Protein AF-A0A7S2EGV4-F1 (afdb_monomer)

Solvent-accessible surface area (backbone atoms only — not comparable to full-atom values): 8312 Å² total; per-residue (Å²): 130,82,67,61,73,42,46,69,60,47,45,71,76,41,73,90,60,89,63,84,87,55,96,54,56,62,47,87,87,54,67,95,68,81,83,47,74,64,57,52,32,56,50,37,51,53,50,52,57,53,59,67,72,46,92,68,92,79,82,90,83,89,81,55,44,70,58,49,37,43,43,37,63,76,58,47,91,89,45,56,73,66,60,30,48,68,60,44,50,78,59,59,90,93,62,86,79,90,81,86,86,83,76,81,65,84,78,75,74,75,88,79,79,89,82,78,91,78,95,84,133

Mean predicted aligned error: 8.81 Å

Organism: Trieres chinensis (NCBI:txid1514140)

InterPro domains:
  IPR029033 Histidine phosphatase superfamily [G3DSA:3.40.50.1240] (1-109)
  IPR029033 Histidine phosphatase superfamily [SSF53254] (4-101)

Sequence (121 aa):
CDGRRTVTELMGEFPNFDFMEMPGEEDALHGDERETARQCRERALRLLTWLSARPERCIAVVTHSEFLRHLFGQFGDTLDEEDRCVLQRSAKNCELRSVVLCSHGPVERDGGGGGAADPSL

pLDDT: mean 85.78, std 16.9, range [35.66, 97.12]

Secondary structure (DSSP, 8-state):
-PPPPPHHHHHHH-TTS--TT-SSSS-TT--SSPPPHHHHHHHHHHHHHHHHT-S-SS------HHHHHHHHTT--TTS-HHHHHHHHSPPPTT---------------------------

Structure (mmCIF, N/CA/C/O backbone):
data_AF-A0A7S2EGV4-F1
#
_entry.id   AF-A0A7S2EGV4-F1
#
loop_
_atom_site.group_PDB
_atom_site.id
_atom_site.type_symbol
_atom_site.label_atom_id
_atom_site.label_alt_id
_atom_site.label_comp_id
_atom_site.label_asym_id
_atom_site.label_entity_id
_atom_site.label_seq_id
_atom_site.pdbx_PDB_ins_code
_atom_site.Cartn_x
_atom_site.Cartn_y
_atom_site.Cartn_z
_atom_site.occupancy
_atom_site.B_iso_or_equiv
_atom_site.auth_seq_id
_atom_site.auth_comp_id
_atom_site.auth_asym_id
_atom_site.auth_atom_id
_atom_site.pdbx_PDB_model_num
ATOM 1 N N . CYS A 1 1 ? 5.733 13.179 4.982 1.00 67.38 1 CYS A N 1
ATOM 2 C CA . CYS A 1 1 ? 4.294 12.972 5.205 1.00 67.38 1 CYS A CA 1
ATOM 3 C C . CYS A 1 1 ? 4.004 13.412 6.612 1.00 67.38 1 CYS A C 1
ATOM 5 O O . CYS A 1 1 ? 4.818 13.118 7.484 1.00 67.38 1 CYS A O 1
ATOM 7 N N . ASP A 1 2 ? 2.894 14.109 6.798 1.00 82.62 2 ASP A N 1
ATOM 8 C CA . ASP A 1 2 ? 2.415 14.421 8.137 1.00 82.62 2 ASP A CA 1
ATOM 9 C C . ASP A 1 2 ? 2.008 13.112 8.822 1.00 82.62 2 ASP A C 1
ATOM 11 O O . ASP A 1 2 ? 1.593 12.162 8.146 1.00 82.62 2 ASP A O 1
ATOM 15 N N . GLY A 1 3 ? 2.206 13.033 10.137 1.00 86.19 3 GLY A N 1
ATOM 16 C CA . GLY A 1 3 ? 1.798 11.871 10.920 1.00 86.19 3 GLY A CA 1
ATOM 17 C C . GLY A 1 3 ? 0.285 11.694 10.879 1.00 86.19 3 GLY A C 1
ATOM 18 O O . GLY A 1 3 ? -0.472 12.668 10.799 1.00 86.19 3 GLY A O 1
ATOM 19 N N . ARG A 1 4 ? -0.173 10.443 10.920 1.00 90.44 4 ARG A N 1
ATOM 20 C CA . ARG A 1 4 ? -1.601 10.151 11.053 1.00 90.44 4 ARG A CA 1
ATOM 21 C C . ARG A 1 4 ? -2.117 10.699 12.396 1.00 90.44 4 ARG A C 1
ATOM 23 O O . ARG A 1 4 ? -1.456 10.556 13.418 1.00 90.44 4 ARG A O 1
ATOM 30 N N . ARG A 1 5 ? -3.328 11.269 12.389 1.00 94.06 5 ARG A N 1
ATOM 31 C CA . ARG A 1 5 ? -4.115 11.571 13.603 1.00 94.06 5 ARG A CA 1
ATOM 32 C C . ARG A 1 5 ? -4.385 10.315 14.427 1.00 94.06 5 ARG A C 1
ATOM 34 O O . ARG A 1 5 ? -4.306 9.210 13.888 1.00 94.06 5 ARG A O 1
ATOM 41 N N . THR A 1 6 ? -4.751 10.463 15.695 1.00 95.81 6 THR A N 1
ATOM 42 C CA . THR A 1 6 ? -4.935 9.295 16.564 1.00 95.81 6 THR A CA 1
ATOM 43 C C . THR A 1 6 ? -6.113 8.425 16.108 1.00 95.81 6 THR A C 1
ATOM 45 O O . THR A 1 6 ? -7.004 8.881 15.381 1.00 95.81 6 THR A O 1
ATOM 48 N N . VAL A 1 7 ? -6.118 7.135 16.473 1.00 95.62 7 VAL A N 1
ATOM 49 C CA . VAL A 1 7 ? -7.225 6.233 16.094 1.00 95.62 7 VAL A CA 1
ATOM 50 C C . VAL A 1 7 ? -8.551 6.736 16.666 1.00 95.62 7 VAL A C 1
ATOM 52 O O . VAL A 1 7 ? -9.539 6.765 15.934 1.00 95.62 7 VAL A O 1
ATOM 55 N N . THR A 1 8 ? -8.572 7.218 17.912 1.00 96.12 8 THR A N 1
ATOM 56 C CA . THR A 1 8 ? -9.787 7.766 18.539 1.00 96.12 8 THR A CA 1
ATOM 57 C C . THR A 1 8 ? -10.375 8.935 17.744 1.00 96.12 8 THR A C 1
ATOM 59 O O . THR A 1 8 ? -11.586 8.983 17.517 1.00 96.12 8 THR A O 1
ATOM 62 N N . GLU A 1 9 ? -9.535 9.862 17.272 1.00 96.31 9 GLU A N 1
ATOM 63 C CA . GLU A 1 9 ? -9.985 10.991 16.450 1.00 96.31 9 GLU A CA 1
ATOM 64 C C . GLU A 1 9 ? -10.572 10.522 15.113 1.00 96.31 9 GLU A C 1
ATOM 66 O O . GLU A 1 9 ? -11.639 10.982 14.700 1.00 96.31 9 GLU A O 1
ATOM 71 N N . LEU A 1 10 ? -9.904 9.572 14.451 1.00 95.56 10 LEU A N 1
ATOM 72 C CA . LEU A 1 10 ? -10.358 9.027 13.171 1.00 95.56 10 LEU A CA 1
ATOM 73 C C . LEU A 1 10 ? -11.662 8.237 13.301 1.00 95.56 10 LEU A C 1
ATOM 75 O O . LEU A 1 10 ? -12.526 8.368 12.440 1.00 95.56 10 LEU A O 1
ATOM 79 N N . MET A 1 11 ? -11.835 7.461 14.372 1.00 95.94 11 MET A N 1
ATOM 80 C CA . MET A 1 11 ? -13.083 6.744 14.650 1.00 95.94 11 MET A CA 1
ATOM 81 C C . MET A 1 11 ? -14.258 7.704 14.858 1.00 95.94 11 MET A C 1
ATOM 83 O O . MET A 1 11 ? -15.372 7.413 14.426 1.00 95.94 11 MET A O 1
ATOM 87 N N . GLY A 1 12 ? -14.013 8.856 15.493 1.00 96.31 12 GLY A N 1
ATOM 88 C CA . GLY A 1 12 ? -15.021 9.901 15.659 1.00 96.31 12 GLY A CA 1
ATOM 89 C C . GLY A 1 12 ? -15.461 10.528 14.332 1.00 96.31 12 GLY A C 1
ATOM 90 O O . GLY A 1 12 ? -16.646 10.799 14.145 1.00 96.31 12 GLY A O 1
ATOM 91 N N . GLU A 1 13 ? -14.528 10.736 13.400 1.00 97.12 13 GLU A N 1
ATOM 92 C CA . GLU A 1 13 ? -14.819 11.317 12.081 1.00 97.12 13 GLU A CA 1
ATOM 93 C C . GLU A 1 13 ? -15.394 10.295 11.086 1.00 97.12 13 GLU A C 1
ATOM 95 O O . GLU A 1 13 ? -16.263 10.627 10.277 1.00 97.12 13 GLU A O 1
ATOM 100 N N . PHE A 1 14 ? -14.948 9.041 11.163 1.00 96.06 14 PHE A N 1
ATOM 101 C CA . PHE A 1 14 ? -15.295 7.968 10.233 1.00 96.06 14 PHE A CA 1
ATOM 102 C C . PHE A 1 14 ? -15.891 6.754 10.967 1.00 96.06 14 PHE A C 1
ATOM 104 O O . PHE A 1 14 ? -15.312 5.668 10.941 1.00 96.06 14 PHE A O 1
ATOM 111 N N . PRO A 1 15 ? -17.088 6.877 11.571 1.00 95.25 15 PRO A N 1
ATOM 112 C CA . PRO A 1 15 ? -17.658 5.836 12.436 1.00 95.25 15 PRO A CA 1
ATOM 113 C C . PRO A 1 15 ? -18.028 4.535 11.707 1.00 95.25 15 PRO A C 1
ATOM 115 O O . PRO A 1 15 ? -18.264 3.516 12.347 1.00 95.25 15 PRO A O 1
ATOM 118 N N . ASN A 1 16 ? -18.096 4.561 10.373 1.00 96.19 16 ASN A N 1
ATOM 119 C CA . ASN A 1 16 ? -18.421 3.395 9.544 1.00 96.19 16 ASN A CA 1
ATOM 120 C C . ASN A 1 16 ? -17.177 2.639 9.047 1.00 96.19 16 ASN A C 1
ATOM 122 O O . ASN A 1 16 ? -17.313 1.705 8.258 1.00 96.19 16 ASN A O 1
ATOM 126 N N . PHE A 1 17 ? -15.977 3.070 9.444 1.00 94.00 17 PHE A N 1
ATOM 127 C CA . PHE A 1 17 ? -14.726 2.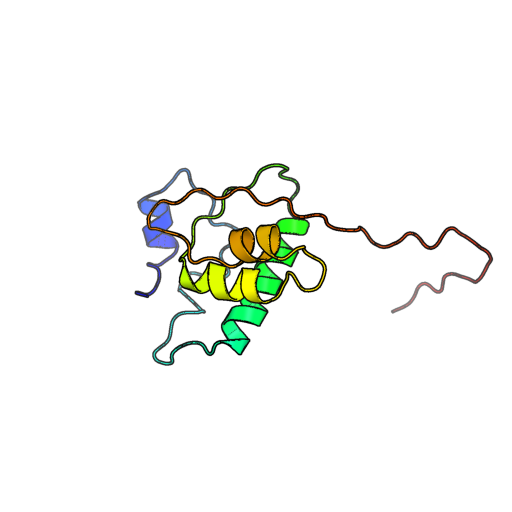404 9.098 1.00 94.00 17 PHE A CA 1
ATOM 128 C C . PHE A 1 17 ? -14.287 1.472 10.224 1.00 94.00 17 PHE A C 1
ATOM 130 O O . PHE A 1 17 ? -14.471 1.762 11.405 1.00 94.00 17 PHE A O 1
ATOM 137 N N . ASP A 1 18 ? -13.691 0.349 9.834 1.00 93.88 18 ASP A N 1
ATOM 138 C CA . ASP A 1 18 ? -13.080 -0.592 10.761 1.00 93.88 18 ASP A CA 1
ATOM 139 C C . ASP A 1 18 ? -11.608 -0.220 10.995 1.00 93.88 18 ASP A C 1
ATOM 141 O O . ASP A 1 18 ? -10.834 -0.081 10.046 1.00 93.88 18 ASP A O 1
ATOM 145 N N . PHE A 1 19 ? -11.233 -0.061 12.265 1.00 93.44 19 PHE A N 1
ATOM 146 C CA . PHE A 1 19 ? -9.881 0.281 12.709 1.00 93.44 19 PHE A CA 1
ATOM 147 C C . PHE A 1 19 ? -9.214 -0.852 13.510 1.00 93.44 19 PHE A C 1
ATOM 149 O O . PHE A 1 19 ? -8.129 -0.648 14.048 1.00 93.44 19 PHE A O 1
ATOM 156 N N . MET A 1 20 ? -9.823 -2.042 13.595 1.00 91.06 20 MET A N 1
ATOM 157 C CA . MET A 1 20 ? -9.368 -3.136 14.471 1.00 91.06 20 MET A CA 1
ATOM 158 C C . MET A 1 20 ? -7.954 -3.647 14.162 1.00 91.06 20 MET A C 1
ATOM 160 O O . MET A 1 20 ? -7.274 -4.139 15.058 1.00 91.06 20 MET A O 1
ATOM 164 N N . GLU A 1 21 ? -7.485 -3.518 12.918 1.00 89.38 21 GLU A N 1
ATOM 165 C CA . GLU A 1 21 ? -6.126 -3.922 12.523 1.00 89.38 21 GLU A CA 1
ATOM 166 C C . GLU A 1 21 ? -5.071 -2.814 12.702 1.00 89.38 21 GLU A C 1
ATOM 168 O O . GLU A 1 21 ? -3.917 -2.978 12.296 1.00 89.38 21 GLU A O 1
ATOM 173 N N . MET A 1 22 ? -5.427 -1.679 13.314 1.00 90.06 22 MET A N 1
ATOM 174 C CA . MET A 1 22 ? -4.443 -0.659 13.668 1.00 90.06 22 MET A CA 1
ATOM 175 C C . MET A 1 22 ? -3.603 -1.098 14.874 1.00 90.06 22 MET A C 1
ATOM 177 O O . MET A 1 22 ? -4.154 -1.496 15.897 1.00 90.06 22 MET A O 1
ATOM 181 N N . PRO A 1 23 ? -2.261 -1.008 14.794 1.00 86.94 23 PRO A N 1
ATOM 182 C CA . PRO A 1 23 ? -1.373 -1.544 15.826 1.00 86.94 23 PRO A CA 1
ATOM 183 C C . PRO A 1 23 ? -1.419 -0.765 17.150 1.00 86.94 23 PRO A C 1
ATOM 185 O O . PRO A 1 23 ? -0.911 -1.253 18.158 1.00 86.94 23 PRO A O 1
ATOM 188 N N . GLY A 1 24 ? -1.989 0.442 17.162 1.00 92.00 24 GLY A N 1
ATOM 189 C CA . GLY A 1 24 ? -2.102 1.280 18.350 1.00 92.00 24 GLY A CA 1
ATOM 190 C C . GLY A 1 24 ? -2.720 2.644 18.053 1.00 92.00 24 GLY A C 1
ATOM 191 O O . GLY A 1 24 ? -3.051 2.953 16.908 1.00 92.00 24 GLY A O 1
ATOM 192 N N . GLU A 1 25 ? -2.860 3.455 19.103 1.00 95.25 25 GLU A N 1
ATOM 193 C CA . GLU A 1 25 ? -3.502 4.775 19.040 1.00 95.25 25 GLU A CA 1
ATOM 194 C C . GLU A 1 25 ? -2.746 5.744 18.116 1.00 95.25 25 GLU A C 1
ATOM 196 O O . GLU A 1 25 ? -3.333 6.340 17.208 1.00 95.25 25 GLU A O 1
ATOM 201 N N . GLU A 1 26 ? -1.430 5.833 18.302 1.00 94.19 26 GLU A N 1
ATOM 202 C CA . GLU A 1 26 ? -0.531 6.751 17.598 1.00 94.19 26 GLU A CA 1
ATOM 203 C C . GLU A 1 26 ? 0.026 6.164 16.289 1.00 94.19 26 GLU A C 1
ATOM 205 O O . GLU A 1 26 ? -0.043 4.959 16.019 1.00 94.19 26 GLU A O 1
ATOM 210 N N . ASP A 1 27 ? 0.612 7.020 15.452 1.00 91.69 27 ASP A N 1
ATOM 211 C CA . ASP A 1 27 ? 1.356 6.590 14.267 1.00 91.69 27 ASP A CA 1
ATOM 212 C C . ASP A 1 27 ? 2.761 6.091 14.637 1.00 91.69 27 ASP A C 1
ATOM 214 O O . ASP A 1 27 ? 3.730 6.846 14.666 1.00 91.69 27 ASP A O 1
ATOM 218 N N . ALA A 1 28 ? 2.882 4.787 14.893 1.00 89.38 28 ALA A N 1
ATOM 219 C CA . ALA A 1 28 ? 4.150 4.160 15.275 1.00 89.38 28 ALA A CA 1
ATOM 220 C C . ALA A 1 28 ? 5.249 4.222 14.193 1.00 89.38 28 ALA A C 1
ATOM 222 O O . ALA A 1 28 ? 6.406 3.921 14.485 1.00 89.38 28 ALA A O 1
ATOM 223 N N . LEU A 1 29 ? 4.905 4.552 12.942 1.00 87.75 29 LEU A N 1
ATOM 224 C CA . LEU A 1 29 ? 5.864 4.677 11.839 1.00 87.75 29 LEU A CA 1
ATOM 225 C C . LEU A 1 29 ? 6.249 6.134 11.554 1.00 87.75 29 LEU A C 1
ATOM 227 O O . LEU A 1 29 ? 7.103 6.374 10.697 1.00 87.75 29 LEU A O 1
ATOM 231 N N . HIS A 1 30 ? 5.639 7.095 12.249 1.00 90.00 30 HIS A N 1
ATOM 232 C CA . HIS A 1 30 ? 5.985 8.503 12.149 1.00 90.00 30 HIS A CA 1
ATOM 233 C C . HIS A 1 30 ? 7.089 8.868 13.149 1.00 90.00 30 HIS A C 1
ATOM 235 O O . HIS A 1 30 ? 7.036 8.508 14.322 1.00 90.00 30 HIS A O 1
ATOM 241 N N . GLY A 1 31 ? 8.093 9.606 12.682 1.00 88.44 31 GLY A N 1
ATOM 242 C CA . GLY A 1 31 ? 9.189 10.103 13.506 1.00 88.44 31 GLY A CA 1
ATOM 243 C C . GLY A 1 31 ? 9.993 11.178 12.778 1.00 88.44 31 GLY A C 1
ATOM 244 O O . GLY A 1 31 ? 9.753 11.452 11.600 1.00 88.44 31 GLY A O 1
ATOM 245 N N . ASP A 1 32 ? 10.958 11.768 13.483 1.00 88.50 32 ASP A N 1
ATOM 246 C CA . ASP A 1 32 ? 11.777 12.875 12.966 1.00 88.50 32 ASP A CA 1
ATOM 247 C C . ASP A 1 32 ? 12.735 12.438 11.849 1.00 88.50 32 ASP A C 1
ATOM 249 O O . ASP A 1 32 ? 13.122 13.226 10.981 1.00 88.50 32 ASP A O 1
ATOM 253 N N . GLU A 1 33 ? 13.124 11.163 11.854 1.00 90.12 33 GLU A N 1
ATOM 254 C CA . GLU A 1 33 ? 14.011 10.600 10.849 1.00 90.12 33 GLU A CA 1
ATOM 255 C C . GLU A 1 33 ? 13.242 10.115 9.623 1.00 90.12 33 GLU A C 1
ATOM 257 O O . GLU A 1 33 ? 12.241 9.398 9.697 1.00 90.12 33 GLU A O 1
ATOM 262 N N . ARG A 1 34 ? 13.767 10.455 8.446 1.00 88.12 34 ARG A N 1
ATOM 263 C CA . ARG A 1 34 ? 13.217 9.965 7.186 1.00 88.12 3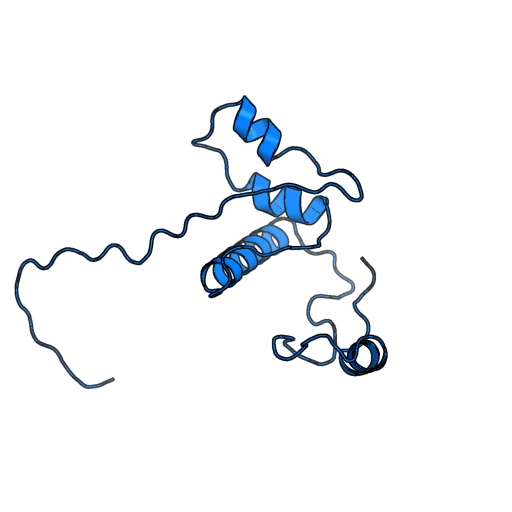4 ARG A CA 1
ATOM 264 C C . ARG A 1 34 ? 13.534 8.480 7.014 1.00 88.12 34 ARG A C 1
ATOM 266 O O . ARG A 1 34 ? 14.699 8.090 6.976 1.00 88.12 34 ARG A O 1
ATOM 273 N N . GLU A 1 35 ? 12.493 7.682 6.784 1.00 90.69 35 GLU A N 1
ATOM 274 C CA . GLU A 1 35 ? 12.618 6.269 6.418 1.00 90.69 35 GLU A CA 1
ATOM 275 C C . GLU A 1 35 ? 13.558 6.086 5.211 1.00 90.69 35 GLU A C 1
ATOM 277 O O . GLU A 1 35 ? 13.454 6.766 4.182 1.00 90.69 35 GLU A O 1
ATOM 282 N N . THR A 1 36 ? 14.484 5.136 5.322 1.00 93.56 36 THR A N 1
ATOM 283 C CA . THR A 1 36 ? 15.394 4.782 4.231 1.00 93.56 36 THR A CA 1
ATOM 284 C C . THR A 1 36 ? 14.672 4.007 3.128 1.00 93.56 36 THR A C 1
ATOM 286 O O . THR A 1 36 ? 13.702 3.284 3.359 1.00 93.56 36 THR A O 1
ATOM 289 N N . ALA A 1 37 ? 15.220 4.046 1.911 1.00 93.69 37 ALA A N 1
ATOM 290 C CA . ALA A 1 37 ? 14.708 3.251 0.793 1.00 93.69 37 ALA A CA 1
ATOM 291 C C . ALA A 1 37 ? 14.627 1.744 1.108 1.00 93.69 37 ALA A C 1
ATOM 293 O O . ALA A 1 37 ? 13.752 1.055 0.592 1.00 93.69 37 ALA A O 1
ATOM 294 N N . ARG A 1 38 ? 15.539 1.225 1.944 1.00 95.44 38 ARG A N 1
ATOM 295 C CA . ARG A 1 38 ? 15.543 -0.181 2.368 1.00 95.44 38 ARG A CA 1
ATOM 296 C C . ARG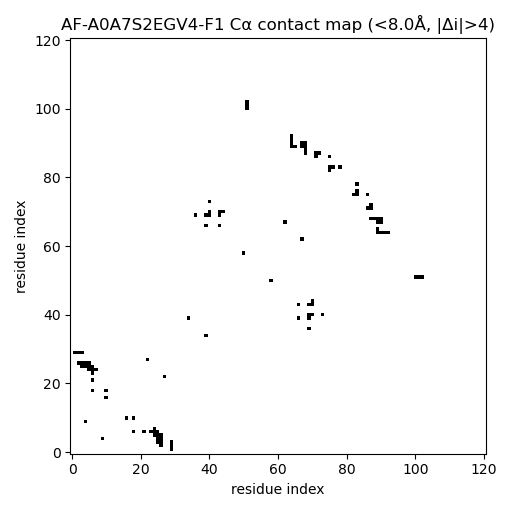 A 1 38 ? 14.372 -0.494 3.299 1.00 95.44 38 ARG A C 1
ATOM 298 O O . ARG A 1 38 ? 13.652 -1.445 3.029 1.00 95.44 38 ARG A O 1
ATOM 305 N N . GLN A 1 39 ? 14.160 0.322 4.330 1.00 94.81 39 GLN A N 1
ATOM 306 C CA . GLN A 1 39 ? 13.034 0.159 5.258 1.00 94.81 39 GLN A CA 1
ATOM 307 C C . GLN A 1 39 ? 11.688 0.247 4.522 1.00 94.81 39 GLN A C 1
ATOM 309 O O . GLN A 1 39 ? 10.822 -0.603 4.724 1.00 94.81 39 GLN A O 1
ATOM 314 N N . CYS A 1 40 ? 11.558 1.193 3.584 1.00 95.12 40 CYS A N 1
ATOM 315 C CA . CYS A 1 40 ? 10.355 1.340 2.764 1.00 95.12 40 CYS A CA 1
ATOM 316 C C . CYS A 1 40 ? 10.088 0.092 1.903 1.00 95.12 40 CYS A C 1
ATOM 318 O O . CYS A 1 40 ? 8.964 -0.407 1.860 1.00 95.12 40 CYS A O 1
ATOM 320 N N . ARG A 1 41 ? 11.130 -0.474 1.276 1.00 96.12 41 ARG A N 1
ATOM 321 C CA . ARG A 1 41 ? 11.047 -1.738 0.520 1.00 96.12 41 ARG A CA 1
ATOM 322 C C . ARG A 1 41 ? 10.624 -2.924 1.390 1.00 96.12 41 ARG A C 1
ATOM 324 O O . ARG A 1 41 ? 9.697 -3.642 1.027 1.00 96.12 41 ARG A O 1
ATOM 331 N N . GLU A 1 42 ? 11.249 -3.094 2.555 1.00 96.25 42 GLU A N 1
ATOM 332 C CA . GLU A 1 42 ? 10.894 -4.147 3.519 1.00 96.25 42 GLU A CA 1
ATOM 333 C C . GLU A 1 42 ? 9.430 -4.011 3.977 1.00 96.25 42 GLU A C 1
ATOM 335 O O . GLU A 1 42 ? 8.697 -4.998 4.055 1.00 96.25 42 GLU A O 1
ATOM 340 N N . ARG A 1 43 ? 8.961 -2.781 4.218 1.00 95.25 43 ARG A N 1
ATOM 341 C CA . ARG A 1 43 ? 7.563 -2.496 4.562 1.00 95.25 43 ARG A CA 1
ATOM 342 C C . ARG A 1 43 ? 6.602 -2.773 3.407 1.00 95.25 43 ARG A C 1
ATOM 344 O O . ARG A 1 43 ? 5.514 -3.290 3.644 1.00 95.25 43 ARG A O 1
ATOM 351 N N . ALA A 1 44 ? 7.002 -2.482 2.173 1.00 95.88 44 ALA A N 1
ATOM 352 C CA . ALA A 1 44 ? 6.222 -2.810 0.986 1.00 95.88 44 ALA A CA 1
ATOM 353 C C . ALA A 1 44 ? 6.039 -4.326 0.811 1.00 95.88 44 ALA A C 1
ATOM 355 O O . ALA A 1 44 ? 4.946 -4.769 0.469 1.00 95.88 44 ALA A O 1
ATOM 356 N N . LEU A 1 45 ? 7.059 -5.133 1.121 1.00 95.44 45 LEU A N 1
ATOM 357 C CA . LEU A 1 45 ? 6.924 -6.593 1.126 1.00 95.44 45 LEU A CA 1
ATOM 358 C C . LEU A 1 45 ? 5.957 -7.072 2.215 1.00 95.44 45 LEU A C 1
ATOM 360 O O . LEU A 1 45 ? 5.099 -7.902 1.934 1.00 95.44 45 LEU A O 1
ATOM 364 N N . ARG A 1 46 ? 6.026 -6.503 3.430 1.00 95.00 46 ARG A N 1
ATOM 365 C CA . ARG A 1 46 ? 5.057 -6.814 4.499 1.00 95.00 46 ARG A CA 1
ATOM 366 C C . ARG A 1 46 ? 3.618 -6.506 4.082 1.00 95.00 46 ARG A C 1
ATOM 368 O O . ARG A 1 46 ? 2.732 -7.299 4.382 1.00 95.00 46 ARG A O 1
ATOM 375 N N . LEU A 1 47 ? 3.395 -5.401 3.365 1.00 95.06 47 LEU A N 1
ATOM 376 C CA . LEU A 1 47 ? 2.083 -5.083 2.799 1.00 95.06 47 LEU A CA 1
ATOM 377 C C . LEU A 1 47 ? 1.618 -6.169 1.821 1.00 95.06 47 LEU A C 1
ATOM 379 O O . LEU A 1 47 ? 0.482 -6.609 1.924 1.00 95.06 47 LEU A O 1
ATOM 383 N N . LEU A 1 48 ? 2.471 -6.619 0.896 1.00 95.00 48 LEU A N 1
ATOM 384 C CA . LEU A 1 48 ? 2.104 -7.665 -0.067 1.00 95.00 48 LEU A CA 1
ATOM 385 C C . LEU A 1 48 ? 1.796 -9.004 0.612 1.00 95.00 48 LEU A C 1
ATOM 387 O O . LEU A 1 48 ? 0.834 -9.663 0.229 1.00 95.00 48 LEU A O 1
ATOM 391 N N . THR A 1 49 ? 2.559 -9.379 1.641 1.00 93.81 49 THR A N 1
ATOM 392 C CA . THR A 1 49 ? 2.276 -10.570 2.456 1.00 93.81 49 THR A CA 1
ATOM 393 C C . THR A 1 49 ? 0.952 -10.444 3.206 1.00 93.81 49 THR A C 1
ATOM 395 O O . THR A 1 49 ? 0.189 -11.401 3.280 1.00 93.81 49 THR A O 1
ATOM 398 N N . TRP A 1 50 ? 0.652 -9.267 3.758 1.00 94.00 50 TRP A N 1
ATOM 399 C CA . TRP A 1 50 ? -0.630 -9.030 4.417 1.00 94.00 50 TRP A CA 1
ATOM 400 C C . TRP A 1 50 ? -1.789 -9.086 3.410 1.00 94.00 50 TRP A C 1
ATOM 402 O O . TRP A 1 50 ? -2.776 -9.769 3.661 1.00 94.00 50 TRP A O 1
ATOM 412 N N . LEU A 1 51 ? -1.636 -8.459 2.235 1.00 95.12 51 LEU A N 1
ATOM 413 C CA . LEU A 1 51 ? -2.624 -8.486 1.151 1.00 95.12 51 LEU A CA 1
ATOM 414 C C . LEU A 1 51 ? -2.880 -9.903 0.628 1.00 95.12 51 LEU A C 1
ATOM 416 O O . LEU A 1 51 ? -4.021 -10.228 0.320 1.00 95.12 51 LEU A O 1
ATOM 420 N N . SER A 1 52 ? -1.856 -10.755 0.531 1.00 93.62 52 SER A N 1
ATOM 421 C CA . SER A 1 52 ? -2.027 -12.131 0.046 1.00 93.62 52 SER A CA 1
ATOM 422 C C . SER A 1 52 ? -2.734 -13.053 1.042 1.00 93.62 52 SER A C 1
ATOM 424 O O . SER A 1 52 ? -3.264 -14.084 0.632 1.00 93.62 52 SER A O 1
ATOM 426 N N . ALA A 1 53 ? -2.759 -12.694 2.329 1.00 92.81 53 ALA A N 1
ATOM 427 C CA . ALA A 1 53 ? -3.457 -13.435 3.379 1.00 92.81 53 ALA A CA 1
ATOM 428 C C . ALA A 1 53 ? -4.938 -13.035 3.527 1.00 92.81 53 ALA A C 1
ATOM 430 O O . ALA A 1 53 ? -5.679 -13.665 4.284 1.00 92.81 53 ALA A O 1
ATOM 431 N N . ARG A 1 54 ? -5.373 -11.982 2.830 1.00 93.50 54 ARG A N 1
ATOM 432 C CA . ARG A 1 54 ? -6.742 -11.470 2.886 1.00 93.50 54 ARG A CA 1
ATOM 433 C C . ARG A 1 54 ? -7.736 -12.410 2.188 1.00 93.50 54 ARG A C 1
ATOM 435 O O . ARG A 1 54 ? -7.438 -12.907 1.103 1.00 93.50 54 ARG A O 1
ATOM 442 N N . PRO A 1 55 ? -8.939 -12.636 2.751 1.00 92.88 55 PRO A N 1
ATOM 443 C CA . PRO A 1 55 ? -9.992 -13.399 2.075 1.00 92.88 55 PRO A CA 1
ATOM 444 C C . PRO A 1 55 ? -10.629 -12.640 0.895 1.00 92.88 55 PRO A C 1
ATOM 446 O O . PRO A 1 55 ? -11.312 -13.243 0.062 1.00 92.88 55 PRO A O 1
ATOM 449 N N . GLU A 1 56 ? -10.460 -11.318 0.818 1.00 94.62 56 GLU A N 1
ATOM 450 C CA . GLU A 1 56 ? -11.028 -10.479 -0.232 1.00 94.62 56 GLU A CA 1
ATOM 451 C C . GLU A 1 56 ? -10.323 -10.677 -1.587 1.00 94.62 56 GLU A C 1
ATOM 453 O O . GLU A 1 56 ? -9.102 -10.647 -1.693 1.00 94.62 56 GLU A O 1
ATOM 458 N N . ARG A 1 57 ? -11.105 -10.813 -2.669 1.00 92.75 57 ARG A N 1
ATOM 459 C CA . ARG A 1 57 ? -10.564 -11.006 -4.034 1.00 92.75 57 ARG A CA 1
ATOM 460 C C . ARG A 1 57 ? -10.152 -9.710 -4.733 1.00 92.75 57 ARG A C 1
ATOM 462 O O . ARG A 1 57 ? -9.302 -9.735 -5.616 1.00 92.75 57 ARG A O 1
ATOM 469 N N . CYS A 1 58 ? -10.787 -8.598 -4.372 1.00 96.25 58 CYS A N 1
ATOM 470 C CA . CYS A 1 58 ? -10.546 -7.286 -4.961 1.00 96.25 58 CYS A CA 1
ATOM 471 C C . CYS A 1 58 ? -10.314 -6.290 -3.828 1.00 96.25 58 CYS A C 1
ATOM 473 O O . CYS A 1 58 ? -11.249 -5.968 -3.098 1.00 96.25 58 CYS A O 1
ATOM 475 N N . ILE A 1 59 ? -9.079 -5.810 -3.692 1.00 96.25 59 ILE A N 1
ATOM 476 C CA . ILE A 1 59 ? -8.674 -4.895 -2.623 1.00 96.25 59 ILE A CA 1
ATOM 477 C C . ILE A 1 59 ? -8.231 -3.579 -3.253 1.00 96.25 59 ILE A C 1
ATOM 479 O O . ILE A 1 59 ? -7.377 -3.560 -4.140 1.00 96.25 59 ILE A O 1
ATOM 483 N N . ALA A 1 60 ? -8.807 -2.473 -2.787 1.00 96.62 60 ALA A N 1
ATOM 484 C CA . ALA A 1 60 ? -8.354 -1.138 -3.146 1.00 96.62 60 ALA A CA 1
ATOM 485 C C . ALA A 1 60 ? -7.324 -0.656 -2.118 1.00 96.62 60 ALA A C 1
ATOM 487 O O . ALA A 1 60 ? -7.616 -0.589 -0.927 1.00 96.62 60 ALA A O 1
ATOM 488 N N . VAL A 1 61 ? -6.128 -0.299 -2.586 1.00 95.94 61 VAL A N 1
ATOM 489 C CA . VAL A 1 61 ? -5.067 0.274 -1.749 1.00 95.94 61 VAL A CA 1
ATOM 490 C C . VAL A 1 61 ? -4.860 1.728 -2.153 1.00 95.94 61 VAL A C 1
ATOM 492 O O . VAL A 1 61 ? -4.486 2.013 -3.290 1.00 95.94 61 VAL A O 1
ATOM 495 N N . VAL A 1 62 ? -5.082 2.649 -1.216 1.00 95.31 62 VAL A N 1
ATOM 496 C CA . VAL A 1 62 ? -4.808 4.080 -1.398 1.00 95.31 62 VAL A CA 1
ATOM 497 C C . VAL A 1 62 ? -3.482 4.401 -0.722 1.00 95.31 62 VAL A C 1
ATOM 499 O O . VAL A 1 62 ? -3.312 4.169 0.471 1.00 95.31 62 VAL A O 1
ATOM 502 N N . THR A 1 63 ? -2.512 4.893 -1.490 1.00 94.12 63 THR A N 1
ATOM 503 C CA . THR A 1 63 ? -1.156 5.159 -0.993 1.00 94.12 63 THR A CA 1
ATOM 504 C C . THR A 1 63 ? -0.445 6.209 -1.853 1.00 94.12 63 THR A C 1
ATOM 506 O O . THR A 1 63 ? -1.004 6.736 -2.816 1.00 94.12 63 THR A O 1
ATOM 509 N N . HIS A 1 64 ? 0.799 6.526 -1.507 1.00 92.25 64 HIS A N 1
ATOM 510 C CA . HIS A 1 64 ? 1.617 7.527 -2.181 1.00 92.25 64 HIS A CA 1
ATOM 511 C C . HIS A 1 64 ? 2.427 6.937 -3.342 1.00 92.25 64 HIS A C 1
ATOM 513 O O . HIS A 1 64 ? 2.901 5.801 -3.288 1.00 92.25 64 HIS A O 1
ATOM 519 N N . SER A 1 65 ? 2.664 7.753 -4.371 1.00 93.25 65 SER A N 1
ATOM 520 C CA . SER A 1 65 ? 3.431 7.370 -5.565 1.00 93.25 65 SER A CA 1
ATOM 521 C C . SER A 1 65 ? 4.842 6.878 -5.239 1.00 93.25 65 SER A C 1
ATOM 523 O O . SER A 1 65 ? 5.299 5.893 -5.814 1.00 93.25 65 SER A O 1
ATOM 525 N N . GLU A 1 66 ? 5.513 7.512 -4.279 1.00 91.94 66 GLU A N 1
ATOM 526 C CA . GLU A 1 66 ? 6.868 7.134 -3.872 1.00 91.94 66 GLU A CA 1
ATOM 527 C C . GLU A 1 66 ? 6.908 5.765 -3.179 1.00 91.94 66 GLU A C 1
ATOM 529 O O . GLU A 1 66 ? 7.835 4.982 -3.388 1.00 91.94 66 GLU A O 1
ATOM 534 N N . PHE A 1 67 ? 5.868 5.432 -2.408 1.00 94.38 67 PHE A N 1
ATOM 535 C CA . PHE A 1 67 ? 5.732 4.105 -1.814 1.00 94.38 67 PHE A CA 1
ATOM 536 C C . PHE A 1 67 ? 5.512 3.039 -2.896 1.00 94.38 67 PHE A C 1
ATOM 538 O O . PHE A 1 67 ? 6.194 2.016 -2.891 1.00 94.38 67 PHE A O 1
ATOM 545 N N . LEU A 1 68 ? 4.641 3.305 -3.879 1.00 95.00 68 LEU A N 1
ATOM 546 C CA . LEU A 1 68 ? 4.438 2.409 -5.026 1.00 95.00 68 LEU A CA 1
ATOM 547 C C . LEU A 1 68 ? 5.717 2.218 -5.846 1.00 95.00 68 LEU A C 1
ATOM 549 O O . LEU A 1 68 ? 5.997 1.105 -6.279 1.00 95.00 68 LEU A O 1
ATOM 553 N N . ARG A 1 69 ? 6.526 3.268 -6.019 1.00 93.06 69 ARG A N 1
ATOM 554 C CA . ARG A 1 69 ? 7.822 3.183 -6.705 1.00 93.06 69 ARG A CA 1
ATOM 555 C C . ARG A 1 69 ? 8.773 2.221 -5.988 1.00 93.06 69 ARG A C 1
ATOM 557 O O . ARG A 1 69 ? 9.428 1.410 -6.638 1.00 93.06 69 ARG A O 1
ATOM 564 N N . HIS A 1 70 ? 8.844 2.290 -4.658 1.00 95.12 70 HIS A N 1
ATOM 565 C CA . HIS A 1 70 ? 9.631 1.348 -3.860 1.00 95.12 70 HIS A CA 1
ATOM 566 C C . HIS A 1 70 ? 9.055 -0.068 -3.872 1.00 95.12 70 HIS A C 1
ATOM 568 O O . HIS A 1 70 ? 9.828 -1.021 -3.899 1.00 95.12 70 HIS A O 1
ATOM 574 N N . LEU A 1 71 ? 7.730 -0.214 -3.877 1.00 95.56 71 LEU A N 1
ATOM 575 C CA . LEU A 1 71 ? 7.062 -1.509 -3.951 1.00 95.56 71 LEU A CA 1
ATOM 576 C C . LEU A 1 71 ? 7.338 -2.191 -5.295 1.00 95.56 71 LEU A C 1
ATOM 578 O O . LEU A 1 71 ? 7.916 -3.271 -5.315 1.00 95.56 71 LEU A O 1
ATOM 582 N N . PHE A 1 72 ? 6.979 -1.549 -6.406 1.00 94.50 72 PHE A N 1
ATOM 583 C CA . PHE A 1 72 ? 7.071 -2.132 -7.746 1.00 94.50 72 PHE A CA 1
ATOM 584 C C . PHE A 1 72 ? 8.493 -2.198 -8.293 1.00 94.50 72 PHE A C 1
ATOM 586 O O . PHE A 1 72 ? 8.807 -3.118 -9.040 1.00 94.50 72 PHE A O 1
ATOM 593 N N . GLY A 1 73 ? 9.380 -1.286 -7.885 1.00 93.00 73 GLY A N 1
ATOM 594 C CA . GLY A 1 73 ? 10.791 -1.319 -8.278 1.00 93.00 73 GLY A CA 1
ATOM 595 C C . GLY A 1 73 ? 11.573 -2.525 -7.740 1.00 93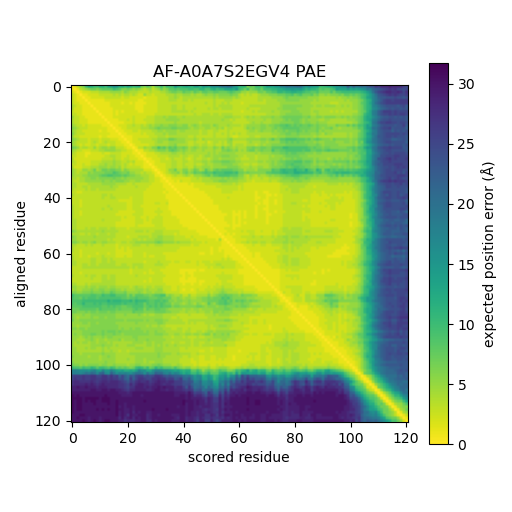.00 73 GLY A C 1
ATOM 596 O O . GLY A 1 73 ? 12.742 -2.674 -8.072 1.00 93.00 73 GLY A O 1
ATOM 597 N N . GLN A 1 74 ? 10.959 -3.362 -6.897 1.00 93.25 74 GLN A N 1
ATOM 598 C CA . GLN A 1 74 ? 11.530 -4.629 -6.423 1.00 93.25 74 GLN A CA 1
ATOM 599 C C . GLN A 1 74 ? 11.249 -5.813 -7.354 1.00 93.25 74 GLN A C 1
ATOM 601 O O . GLN A 1 74 ? 11.810 -6.883 -7.147 1.00 93.25 74 GLN A O 1
ATOM 606 N N . PHE A 1 75 ? 10.366 -5.644 -8.337 1.00 90.88 75 PHE A N 1
ATOM 607 C CA . PHE A 1 75 ? 9.895 -6.713 -9.212 1.00 90.88 75 PHE A CA 1
ATOM 608 C C . PHE A 1 75 ? 10.079 -6.322 -10.675 1.00 90.88 75 PHE A C 1
ATOM 610 O O . PHE A 1 75 ? 10.227 -5.144 -10.997 1.00 90.88 75 PHE A O 1
ATOM 617 N N . GLY A 1 76 ? 10.005 -7.304 -11.572 1.00 86.75 76 GLY A N 1
ATOM 618 C CA . GLY A 1 76 ? 10.025 -7.064 -13.016 1.00 86.75 76 GLY A CA 1
ATOM 619 C C . GLY A 1 76 ? 11.229 -7.635 -13.755 1.00 86.75 76 GLY A C 1
ATOM 620 O O . GLY A 1 76 ? 11.314 -7.447 -14.961 1.00 86.75 76 GLY A O 1
ATOM 621 N N . ASP A 1 77 ? 12.119 -8.365 -13.078 1.00 88.25 77 ASP A N 1
ATOM 622 C CA . ASP A 1 77 ? 13.266 -9.027 -13.723 1.00 88.25 77 ASP A CA 1
ATOM 623 C C . ASP A 1 77 ? 12.845 -10.081 -14.759 1.00 88.25 77 ASP A C 1
ATOM 625 O O . ASP A 1 77 ? 13.589 -10.370 -15.692 1.00 88.25 77 ASP A O 1
ATOM 629 N N . THR A 1 78 ? 11.648 -10.650 -14.603 1.00 88.25 78 THR A N 1
ATOM 630 C CA . THR A 1 78 ? 11.069 -11.650 -15.511 1.00 88.25 78 THR A CA 1
ATOM 631 C C . THR A 1 78 ? 9.997 -11.080 -16.441 1.00 88.25 78 THR A C 1
ATOM 633 O O . THR A 1 78 ? 9.386 -11.847 -17.182 1.00 88.25 78 THR A O 1
ATOM 636 N N . LEU A 1 79 ? 9.706 -9.778 -16.358 1.00 88.81 79 LEU A N 1
ATOM 637 C CA . LEU A 1 79 ? 8.737 -9.113 -17.230 1.00 88.81 79 LEU A CA 1
ATOM 638 C C . LEU A 1 79 ? 9.429 -8.649 -18.511 1.00 88.81 79 LEU A C 1
ATOM 640 O O . LEU A 1 79 ? 10.636 -8.398 -18.516 1.00 88.81 79 LEU A O 1
ATOM 644 N N . ASP A 1 80 ? 8.663 -8.512 -19.591 1.00 93.50 80 ASP A N 1
ATOM 645 C CA . ASP A 1 80 ? 9.163 -7.794 -20.755 1.00 93.50 80 ASP A CA 1
ATOM 646 C C . ASP A 1 80 ? 9.348 -6.296 -20.439 1.00 93.50 80 ASP A C 1
ATOM 648 O O . ASP A 1 80 ? 8.928 -5.780 -19.397 1.00 93.50 80 ASP A O 1
ATOM 652 N N . GLU A 1 81 ? 10.051 -5.589 -21.322 1.00 92.06 81 GLU A N 1
ATOM 653 C CA . GLU A 1 81 ? 10.399 -4.186 -21.087 1.00 92.06 81 GLU A CA 1
ATOM 654 C C . GLU A 1 81 ? 9.158 -3.284 -20.980 1.00 92.06 81 GLU A C 1
ATOM 656 O O . GLU A 1 81 ? 9.158 -2.317 -20.214 1.00 92.06 81 GLU A O 1
ATOM 661 N N . GLU A 1 82 ? 8.101 -3.599 -21.730 1.00 92.31 82 GLU A N 1
ATOM 662 C CA . GLU A 1 82 ? 6.878 -2.802 -21.769 1.00 92.31 82 GLU A CA 1
ATOM 663 C C . GLU A 1 82 ? 6.094 -2.948 -20.461 1.00 92.31 82 GLU A C 1
ATOM 665 O O . GLU A 1 82 ? 5.811 -1.943 -19.798 1.00 92.31 82 GLU A O 1
ATOM 670 N N . ASP A 1 83 ? 5.845 -4.182 -20.023 1.00 90.81 83 ASP A N 1
ATOM 671 C CA . ASP A 1 83 ? 5.178 -4.492 -18.761 1.00 90.81 83 ASP A CA 1
ATOM 672 C C . ASP A 1 83 ? 5.976 -3.964 -17.570 1.00 90.81 83 ASP A C 1
ATOM 674 O O . ASP A 1 83 ? 5.412 -3.372 -16.641 1.00 90.81 83 ASP A O 1
ATOM 678 N N . ARG A 1 84 ? 7.307 -4.104 -17.601 1.00 92.31 84 ARG A N 1
ATOM 679 C CA . ARG A 1 84 ? 8.179 -3.551 -16.560 1.00 92.31 84 ARG A CA 1
ATOM 680 C C . ARG A 1 84 ? 8.058 -2.032 -16.485 1.00 92.31 84 ARG A C 1
ATOM 682 O O . ARG A 1 84 ? 7.930 -1.487 -15.387 1.00 92.31 84 ARG A O 1
ATOM 689 N N . CYS A 1 85 ? 8.054 -1.344 -17.625 1.00 90.88 85 CYS A N 1
ATOM 690 C CA . CYS A 1 85 ? 7.889 0.106 -17.681 1.00 90.88 85 CYS A CA 1
ATOM 691 C C . CYS A 1 85 ? 6.520 0.533 -17.128 1.00 90.88 85 CYS A C 1
ATOM 693 O O . CYS A 1 85 ? 6.435 1.442 -16.296 1.00 90.88 85 CYS A O 1
ATOM 695 N N . VAL A 1 86 ? 5.443 -0.160 -17.511 1.00 90.88 86 VAL A N 1
ATOM 696 C CA . VAL A 1 86 ? 4.090 0.106 -17.001 1.00 90.88 86 VAL A CA 1
ATOM 697 C C . VAL A 1 86 ? 4.002 -0.129 -15.494 1.00 90.88 86 VAL A C 1
ATOM 699 O O . VAL A 1 86 ? 3.378 0.673 -14.797 1.00 90.88 86 VAL A O 1
ATOM 702 N N . LEU A 1 87 ? 4.635 -1.180 -14.974 1.00 90.94 87 LEU A N 1
ATOM 703 C CA . LEU A 1 87 ? 4.625 -1.509 -13.552 1.00 90.94 87 LEU A CA 1
ATOM 704 C C . LEU A 1 87 ? 5.438 -0.501 -12.726 1.00 90.94 87 LEU A C 1
ATOM 706 O O . LEU A 1 87 ? 4.967 -0.031 -11.690 1.00 90.94 87 LEU A O 1
ATOM 710 N N . GLN A 1 88 ? 6.629 -0.128 -13.195 1.00 93.31 88 GLN A N 1
ATOM 711 C CA . GLN A 1 88 ? 7.590 0.678 -12.434 1.00 93.31 88 GLN A CA 1
ATOM 712 C C . GLN A 1 88 ? 7.461 2.192 -12.653 1.00 93.31 88 GLN A C 1
ATOM 714 O O . GLN A 1 88 ? 8.063 2.969 -11.907 1.00 93.31 88 GLN A O 1
ATOM 719 N N . ARG A 1 89 ? 6.667 2.652 -13.631 1.00 92.88 89 ARG A N 1
ATOM 720 C CA . ARG A 1 89 ? 6.455 4.093 -13.836 1.00 92.88 89 ARG A CA 1
ATOM 721 C C . ARG A 1 89 ? 5.803 4.745 -12.619 1.00 92.88 89 ARG A C 1
ATOM 723 O O . ARG A 1 89 ? 4.853 4.206 -12.034 1.00 92.88 89 ARG A O 1
ATOM 730 N N . SER A 1 90 ? 6.233 5.970 -12.328 1.00 92.44 90 SER A N 1
ATOM 731 C CA . SER A 1 90 ? 5.631 6.816 -11.298 1.00 92.44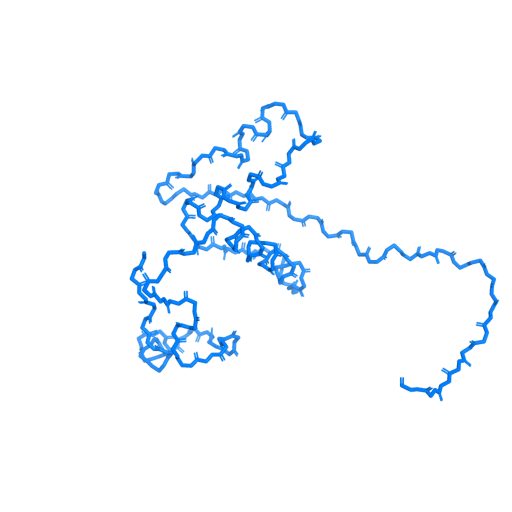 90 SER A CA 1
ATOM 732 C C . SER A 1 90 ? 4.125 6.975 -11.517 1.00 92.44 90 SER A C 1
ATOM 734 O O . SER A 1 90 ? 3.670 7.281 -12.624 1.00 92.44 90 SER A O 1
ATOM 736 N N . ALA A 1 91 ? 3.357 6.768 -10.449 1.00 93.12 91 ALA A N 1
ATOM 737 C CA . ALA A 1 91 ? 1.923 7.022 -10.445 1.00 93.12 91 ALA A CA 1
ATOM 738 C C . ALA A 1 91 ? 1.645 8.532 -10.408 1.00 93.12 91 ALA A C 1
ATOM 740 O O . ALA A 1 91 ? 2.312 9.277 -9.683 1.00 93.12 91 ALA A O 1
ATOM 741 N N . LYS A 1 92 ? 0.652 8.979 -11.180 1.00 94.94 92 LYS A N 1
ATOM 742 C CA . LYS A 1 92 ? 0.120 10.347 -11.110 1.00 94.94 92 LYS A CA 1
ATOM 743 C C . LYS A 1 92 ? -0.849 10.491 -9.930 1.00 94.94 92 LYS A C 1
ATOM 745 O O . LYS A 1 92 ? -1.351 9.508 -9.389 1.00 94.94 92 LYS A O 1
ATOM 750 N N . ASN A 1 93 ? -1.144 11.732 -9.547 1.00 94.75 93 ASN A N 1
ATOM 751 C CA . ASN A 1 93 ? -2.150 12.010 -8.521 1.00 94.75 93 ASN A CA 1
ATOM 752 C C . ASN A 1 93 ? -3.518 11.469 -8.955 1.00 94.75 93 ASN A C 1
ATOM 754 O O . ASN A 1 93 ? -3.935 11.701 -10.089 1.00 94.75 93 ASN A O 1
ATOM 758 N N . CYS A 1 94 ? -4.204 10.775 -8.042 1.00 94.00 94 CYS A N 1
ATOM 759 C CA . CYS A 1 94 ? -5.489 10.109 -8.293 1.00 94.00 94 CYS A CA 1
ATOM 760 C C . CYS A 1 94 ? -5.455 9.069 -9.432 1.00 94.00 94 CYS A C 1
ATOM 762 O O . CYS A 1 94 ? -6.491 8.749 -10.010 1.00 94.00 94 CYS A O 1
ATOM 764 N N . GLU A 1 95 ? -4.278 8.539 -9.777 1.00 95.12 95 GLU A N 1
ATOM 765 C CA . GLU A 1 95 ? -4.173 7.450 -10.743 1.00 95.12 95 GLU A CA 1
ATOM 766 C C . GLU A 1 95 ? -4.654 6.136 -10.119 1.00 95.12 95 GLU A C 1
ATOM 768 O O . GLU A 1 95 ? -4.134 5.698 -9.093 1.00 95.12 95 GLU A O 1
ATOM 773 N N . LEU A 1 96 ? -5.601 5.474 -10.784 1.00 94.44 96 LEU A N 1
ATOM 774 C CA . LEU A 1 96 ? -5.973 4.098 -10.483 1.00 94.44 96 LEU A CA 1
ATOM 775 C C . LEU A 1 96 ? -5.138 3.147 -11.344 1.00 94.44 96 LEU A C 1
ATOM 777 O O . LEU A 1 96 ? -5.131 3.256 -12.572 1.00 94.44 96 LEU A O 1
ATOM 781 N N . ARG A 1 97 ? -4.474 2.184 -10.704 1.00 92.50 97 ARG A N 1
ATOM 782 C CA . ARG A 1 97 ? -3.756 1.100 -11.380 1.00 92.50 97 ARG A CA 1
ATOM 783 C C . ARG A 1 97 ? -4.223 -0.237 -10.828 1.00 92.50 97 ARG A C 1
ATOM 785 O O . ARG A 1 97 ? -4.249 -0.427 -9.617 1.00 92.50 97 ARG A O 1
ATOM 792 N N . SER A 1 98 ? -4.585 -1.149 -11.724 1.00 93.31 98 SER A N 1
ATOM 793 C CA . SER A 1 98 ? -4.928 -2.522 -11.364 1.00 93.31 98 SER A CA 1
ATOM 794 C C . SER A 1 98 ? -3.683 -3.399 -11.449 1.00 93.31 98 SER A C 1
ATOM 796 O O . SER A 1 98 ? -2.909 -3.282 -12.398 1.00 93.31 98 SER A O 1
ATOM 798 N N . VAL A 1 99 ? -3.486 -4.246 -10.442 1.00 91.62 99 VAL A N 1
ATOM 799 C CA . VAL A 1 99 ? -2.397 -5.222 -10.370 1.00 91.62 99 VAL A CA 1
ATOM 800 C C . VAL A 1 99 ? -2.982 -6.531 -9.862 1.00 91.62 99 VAL A C 1
ATOM 802 O O . VAL A 1 99 ? -3.813 -6.527 -8.954 1.00 91.62 99 VAL A O 1
ATOM 805 N N . VAL A 1 100 ? -2.543 -7.644 -10.444 1.00 91.44 100 VAL A N 1
ATOM 806 C CA . VAL A 1 100 ? -2.910 -8.986 -9.991 1.00 91.44 100 VAL A CA 1
ATOM 807 C C . VAL A 1 100 ? -1.782 -9.530 -9.123 1.00 91.44 100 VAL A C 1
ATOM 809 O O . VAL A 1 100 ? -0.640 -9.620 -9.567 1.00 91.44 100 VAL A O 1
ATOM 812 N N . LEU A 1 101 ? -2.108 -9.885 -7.880 1.00 90.12 101 LEU A N 1
ATOM 813 C CA . LEU A 1 101 ? -1.194 -10.561 -6.967 1.00 90.12 101 LEU A CA 1
ATOM 814 C C . LEU A 1 101 ? -1.467 -12.067 -7.012 1.00 90.12 101 LEU A C 1
ATOM 816 O O . LEU A 1 101 ? -2.526 -12.521 -6.583 1.00 90.12 101 LEU A O 1
ATOM 820 N N . CYS A 1 102 ? -0.503 -12.838 -7.507 1.00 85.44 102 CYS A N 1
ATOM 821 C CA . CYS A 1 102 ? -0.558 -14.296 -7.487 1.00 85.44 102 CYS A CA 1
ATOM 822 C C . CYS A 1 102 ? 0.248 -14.813 -6.294 1.00 85.44 102 CYS A C 1
ATOM 824 O O . CYS A 1 102 ? 1.476 -14.763 -6.303 1.00 85.44 102 CYS A O 1
ATOM 826 N N . SER A 1 103 ? -0.439 -15.317 -5.270 1.00 77.75 103 SER A N 1
ATOM 827 C CA . SER A 1 103 ? 0.210 -16.084 -4.209 1.00 77.75 103 SER A CA 1
ATOM 828 C C . SER A 1 103 ? 0.257 -17.543 -4.642 1.00 77.75 103 SER A C 1
ATOM 830 O O . SER A 1 103 ? -0.782 -18.193 -4.766 1.00 77.75 103 SER A O 1
ATOM 832 N N . HIS A 1 104 ? 1.451 -18.070 -4.903 1.00 70.44 104 HIS A N 1
ATOM 833 C CA 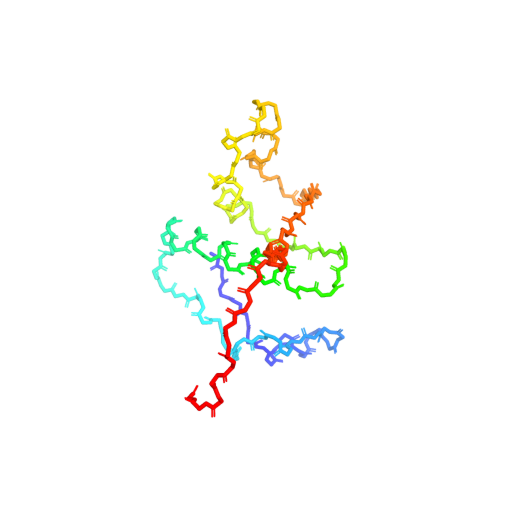. HIS A 1 104 ? 1.615 -19.516 -4.919 1.00 70.44 104 HIS A CA 1
ATOM 834 C C . HIS A 1 104 ? 1.491 -19.961 -3.462 1.00 70.44 104 HIS A C 1
ATOM 836 O O . HIS A 1 104 ? 2.337 -19.611 -2.639 1.00 70.44 104 HIS A O 1
ATOM 842 N N . GLY A 1 105 ? 0.405 -20.670 -3.132 1.00 59.28 105 GLY A N 1
ATOM 843 C CA . GLY A 1 105 ? 0.270 -21.323 -1.830 1.00 59.28 105 GLY A CA 1
ATOM 844 C C . GLY A 1 105 ? 1.485 -22.215 -1.544 1.00 59.28 105 GLY A C 1
ATOM 845 O O . GLY A 1 105 ? 2.298 -22.444 -2.449 1.00 59.28 105 GLY A O 1
ATOM 846 N N . PRO A 1 106 ? 1.651 -22.725 -0.310 1.00 55.12 106 PRO A N 1
ATOM 847 C CA . PRO A 1 106 ? 2.695 -23.708 -0.056 1.00 55.12 106 PRO A CA 1
ATOM 848 C C . PRO A 1 106 ? 2.583 -24.784 -1.134 1.00 55.12 106 PRO A C 1
ATOM 850 O O . PRO A 1 106 ? 1.509 -25.346 -1.334 1.00 55.12 106 PRO A O 1
ATOM 853 N N . VAL A 1 107 ? 3.666 -24.990 -1.888 1.00 51.34 107 VAL A N 1
ATOM 854 C CA . VAL A 1 107 ? 3.745 -26.097 -2.836 1.00 51.34 107 VAL A CA 1
ATOM 855 C C . VAL A 1 107 ? 3.505 -27.337 -1.992 1.00 51.34 107 VAL A C 1
ATOM 857 O O . VAL A 1 107 ? 4.376 -27.712 -1.204 1.00 51.34 107 VAL A O 1
ATOM 860 N N . GLU A 1 108 ? 2.313 -27.924 -2.092 1.00 48.47 108 GLU A N 1
ATOM 861 C CA . GLU A 1 108 ? 2.072 -29.247 -1.547 1.00 48.47 108 GLU A CA 1
ATOM 862 C C . GLU A 1 108 ? 3.103 -30.142 -2.224 1.00 48.47 108 GLU A C 1
ATOM 864 O O . GLU A 1 108 ? 3.062 -30.386 -3.432 1.00 48.47 108 GLU A O 1
ATOM 869 N N . ARG A 1 109 ? 4.122 -30.540 -1.459 1.00 51.25 109 ARG A N 1
ATOM 870 C CA . ARG A 1 109 ? 5.006 -31.614 -1.876 1.00 51.25 109 ARG A CA 1
ATOM 871 C C . ARG A 1 109 ? 4.124 -32.844 -1.905 1.00 51.25 109 ARG A C 1
ATOM 873 O O . ARG A 1 109 ? 3.821 -33.398 -0.851 1.00 51.25 109 ARG A O 1
ATOM 880 N N . ASP A 1 110 ? 3.672 -33.176 -3.108 1.00 46.19 110 ASP A N 1
ATOM 881 C CA . ASP A 1 110 ? 2.873 -34.357 -3.379 1.00 46.19 110 ASP A CA 1
ATOM 882 C C . ASP A 1 110 ? 3.502 -35.559 -2.661 1.00 46.19 110 ASP A C 1
ATOM 884 O O . ASP A 1 110 ? 4.722 -35.772 -2.683 1.00 46.19 110 ASP A O 1
ATOM 888 N N . GLY A 1 111 ? 2.658 -36.245 -1.900 1.00 49.41 111 GLY A N 1
ATOM 889 C CA . GLY A 1 111 ? 3.040 -37.198 -0.877 1.00 49.41 111 GLY A CA 1
ATOM 890 C C . GLY A 1 111 ? 3.784 -38.391 -1.461 1.00 49.41 111 GLY A C 1
ATOM 891 O O . GLY A 1 111 ? 3.189 -39.286 -2.052 1.00 49.41 111 GLY A O 1
ATOM 892 N N . GLY A 1 112 ? 5.086 -38.451 -1.190 1.00 41.75 112 GLY A N 1
ATOM 893 C CA . GLY A 1 112 ? 5.928 -39.617 -1.421 1.00 41.75 112 GLY A CA 1
ATOM 894 C C . GLY A 1 112 ? 6.653 -40.053 -0.150 1.00 41.75 112 GLY A C 1
ATOM 895 O O . GLY A 1 112 ? 7.842 -39.802 -0.017 1.00 41.75 112 GLY A O 1
ATOM 896 N N . GLY A 1 113 ? 5.942 -40.742 0.750 1.00 38.28 113 GLY A N 1
ATOM 897 C CA . GLY A 1 113 ? 6.536 -41.739 1.654 1.00 38.28 113 GLY A CA 1
ATOM 898 C C . GLY A 1 113 ? 7.042 -41.282 3.032 1.00 38.28 113 GLY A C 1
ATOM 899 O O . GLY A 1 113 ? 8.189 -40.889 3.180 1.00 38.28 113 GLY A O 1
ATOM 900 N N . GLY A 1 114 ? 6.199 -41.499 4.050 1.00 41.12 114 GLY A N 1
ATOM 901 C CA . GLY A 1 114 ? 6.540 -42.193 5.304 1.00 41.12 114 GLY A CA 1
ATOM 902 C C . GLY A 1 114 ? 7.558 -41.575 6.273 1.00 41.12 114 GLY A C 1
ATOM 903 O O . GLY A 1 114 ? 8.761 -41.688 6.074 1.00 41.12 114 GLY A O 1
ATOM 904 N N . GLY A 1 115 ? 7.077 -41.106 7.430 1.00 35.66 115 GLY A N 1
ATOM 905 C CA . GLY A 1 115 ? 7.931 -40.918 8.608 1.00 35.66 115 GLY A CA 1
ATOM 906 C C . GLY A 1 115 ? 7.296 -40.098 9.729 1.00 35.66 115 GLY A C 1
ATOM 907 O O . GLY A 1 115 ? 7.447 -38.889 9.738 1.00 35.66 115 GLY A O 1
ATOM 908 N N . ALA A 1 116 ? 6.594 -40.795 10.628 1.00 38.91 116 ALA A N 1
ATOM 909 C CA . ALA A 1 116 ? 6.235 -40.467 12.017 1.00 38.91 116 ALA A CA 1
ATOM 910 C C . ALA A 1 116 ? 6.048 -38.989 12.439 1.00 38.91 116 ALA A C 1
ATOM 912 O O . ALA A 1 116 ? 6.990 -38.208 12.521 1.00 38.91 116 ALA A O 1
ATOM 913 N N . ALA A 1 117 ? 4.820 -38.676 12.864 1.00 42.78 117 ALA A N 1
ATOM 914 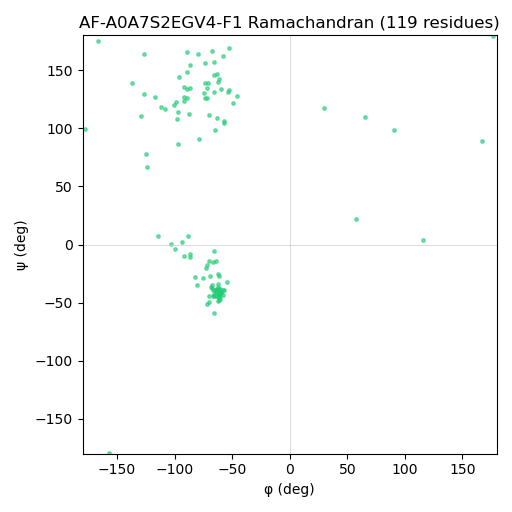C CA . ALA A 1 117 ? 4.530 -37.540 13.729 1.00 42.78 117 ALA A CA 1
ATOM 915 C C . ALA A 1 117 ? 5.168 -37.740 15.116 1.00 42.78 117 ALA A C 1
ATOM 917 O O . ALA A 1 117 ? 4.966 -38.787 15.734 1.00 42.78 117 ALA A O 1
ATOM 918 N N . ASP A 1 118 ? 5.875 -36.724 15.609 1.00 43.53 118 ASP A N 1
ATOM 919 C CA . ASP A 1 118 ? 6.222 -36.568 17.024 1.00 43.53 118 ASP A CA 1
ATOM 920 C C . ASP A 1 118 ? 5.384 -35.411 17.601 1.00 43.53 118 ASP A C 1
ATOM 922 O O . ASP A 1 118 ? 5.495 -34.283 17.109 1.00 43.53 118 ASP A O 1
ATOM 926 N N . PRO A 1 119 ? 4.489 -35.652 18.576 1.00 50.75 119 PRO A N 1
ATOM 927 C CA . PRO A 1 119 ? 3.708 -34.605 19.204 1.00 50.75 119 PRO A CA 1
ATOM 928 C C . PRO A 1 119 ? 4.380 -34.182 20.512 1.00 50.75 119 PRO A C 1
ATOM 930 O O . PRO A 1 119 ? 4.015 -34.704 21.562 1.00 50.75 119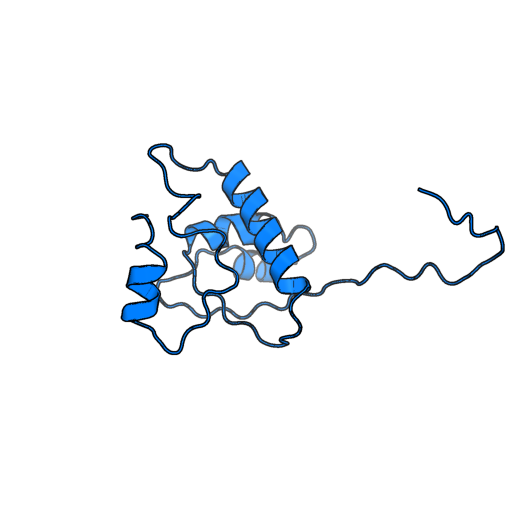 PRO A O 1
ATOM 933 N N . SER A 1 120 ? 5.337 -33.250 20.470 1.00 45.78 120 SER A N 1
ATOM 934 C CA . SER A 1 120 ? 5.840 -32.493 21.636 1.00 45.78 120 SER A CA 1
ATOM 935 C C . SER A 1 120 ? 6.899 -31.461 21.218 1.00 45.78 120 SER A C 1
ATOM 937 O O . SER A 1 120 ? 8.055 -31.842 21.052 1.00 45.78 120 SER A O 1
ATOM 939 N N . LEU A 1 121 ? 6.513 -30.182 21.082 1.00 38.19 121 LEU A N 1
ATOM 940 C CA . LEU A 1 121 ? 7.228 -28.952 21.507 1.00 38.19 121 LEU A CA 1
ATOM 941 C C . LEU A 1 121 ? 6.629 -27.707 20.843 1.00 38.19 121 LEU A C 1
ATOM 943 O O . LEU A 1 121 ? 6.490 -27.700 19.601 1.00 38.19 121 LEU A O 1
#

Foldseek 3Di:
DDWDAFPVVVCVVCVPDDPPPPPHGGRPVDDPDDDDLVNLLVVLVVVLVVVVPDPDPDDDDDDAQVSQLSNQVVDDPPPPPVVSCVSNDGADVPDDDDDDRDDPDPPPPPDDDDDDDDPDD

Radius of gyration: 19.46 Å; Cα contacts (8 Å, |Δi|>4): 56; chains: 1; bounding box: 34×57×43 Å

Nearest PDB structures (foldseek):
  8sym-assembly1_A  TM=3.454E-01  e=4.273E+00  Homo sapiens
  8jsn-assembly1_B  TM=2.866E-01  e=6.296E+00  Ebola virus

=== Feature glossary ===
Key to the feature types in this record:

Secondary structure (8-state, DSSP). Secondary structure is the local, repeating backbone conformation. DSSP classifies it into eight states by reading the hydrogen-bond network: three helix types (H, G, I), two β types (E, B), two non-regular types (T, S), and unstructured coil (-).

Backbone torsions (φ/ψ). Backbone dihedral angles. Every residue except chain termini has a φ (preceding-C → N → Cα → C) and a ψ (N → Cα → C → next-N). They are reported in degrees following the IUPAC sign convention. Secondary structure is essentially a statement about which (φ, ψ) basin each residue occupies.

Predicted aligned error. Predicted Aligned Error (PAE) is an AlphaFold confidence matrix: entry (i, j) is the expected error in the position of residue j, in ångströms, when the prediction is superimposed on the true structure at residue i. Low PAE within a block of residues means that block is internally rigid and well-predicted; high PAE between two blocks means their relative placement is uncertain even if each block individually is confident.

B-factor. B-factor (Debye–Waller factor) reflects atomic displacement in the crystal lattice. It is an experimental observable (units Å²), not a prediction; low values mean the atom is pinned down, high values mean it moves or is heterogeneous across the crystal.

Secondary structure (3-state, P-SEA). Three-state secondary structure (P-SEA) collapses the eight DSSP classes into helix (a), strand (b), and coil (c). P-SEA assigns these from Cα geometry alone — distances and angles — without requiring backbone oxygens, so it works on any Cα trace.

Sequence. Primary structure: the covalent order of the twenty standard amino acids along the backbone. Two proteins with the same sequence will (almost always) fold to the same structure; two with 30% identity often share a fold but not the details.

pLDDT. pLDDT is the predicted lDDT-Cα score: AlphaFold's confidence that the local environment of each residue (all inter-atomic distances within 15 Å) is correctly placed. It is a per-residue number between 0 and 100, with higher meaning more reliable.

InterPro / GO / CATH / organism. Functional annotations link the protein to curated databases. InterPro entries identify conserved domains and families by matching the sequence against member-database signatures (Pfam, PROSITE, CDD, …). Gene Ontology (GO) terms describe molecular function, biological process, and cellular component in a controlled vocabulary. CATH places the structure in a hierarchical fold classification (Class/Architecture/Topology/Homologous-superfamily). The organism is the source species.

Contact-map, Ramachandran, and PAE plots. Three diagnostic plots accompany the record. The Cα c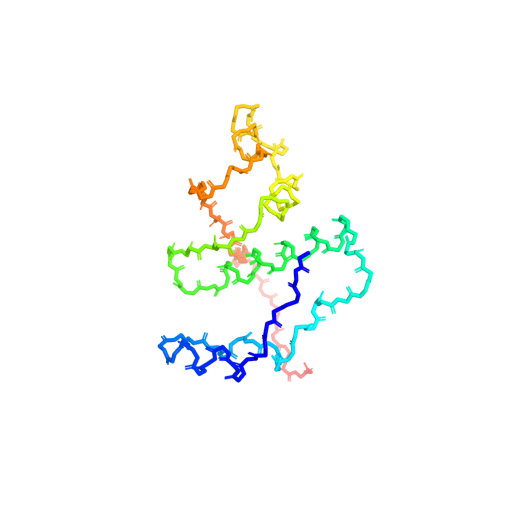ontact map visualizes the tertiary structure as a 2D adjacency matrix (8 Å cutoff, sequence-local contacts suppressed). The Ramachandran plot shows the distribution of backbone (φ, ψ) torsions, with points in the α and β basins reflecting secondary structure content. The PAE plot shows AlphaFold's inter-residue confidence as a color matrix.

mmCIF coordinates. The mmCIF table is the protein's shape written out atom by atom. For each backbone N, Cα, C, and carbonyl O, it records an (x, y, z) coordinate triple in Å plus the residue type, chain letter, and residue number.

Radius of gyration, Cα contacts, bounding box. Three whole-structure scalars: the radius of gyration (RMS distance of Cα from centroid, in Å), the count of Cα–Cα contacts (pairs closer than 8 Å and separated by more than four residues in sequence — i.e. tertiary, not local, contacts), and the bounding-box dimensions. Together they distinguish compact globular folds from extended fibres or disordered chains.

Foldseek 3Di. The Foldseek 3Di string encodes local tertiary geometry as a 20-letter alphabet — one character per residue — derived from the relative positions of nearby Cα atoms. Unlike the amino-acid sequence, 3Di is a direct function of the 3D structure, so two proteins with the same fold have similar 3Di strings even at low sequence identity.

Rendered structure images. Six rendered views show the 3D structure from the faces of a cube — i.e. along ±x, ±y, ±z. Rendering representation is drawn randomly per protein from cartoon (secondary-structure ribbons), sticks (backbone bonds), or molecular surface; coloring is either N→C rainbow (blue at the N-terminus through red at the C-terminus) or one color per chain.

Nearest PDB structures. The Foldseek neighbor list gives the closest experimentally determined structures in the PDB, ranked by structural alignment. TM-score near 1 means near-identical fold; near 0.3 means only rough topology match. This is how one finds what a novel AlphaFold prediction most resembles in the solved-structure universe.

Solvent-accessible surface area. SASA measures how much of the protein is reachable by solvent. It is computed by rolling a water-sized probe over the atomic surface and summing the exposed area (Å²). Per-residue SASA distinguishes core (buried, low SASA) from surface (exposed, high SASA) residues; total SASA is a whole-molecule size measure.